Protein AF-A0A924M9N3-F1 (afdb_monomer_lite)

Secondary structure (DSSP, 8-state):
-EEEEEEEEEE-TT--SS--EEEEEEEEEEETTS-EEEEEE-TTPPP--GGGS--

Foldseek 3Di:
DFPDWDFDKAADPPDDPDDRIDRDQFIKTADPVRDIDTDGGDPPDDDDDPVVVPD

Sequence (55 aa):
KPFGKDCLNVIDLANMYSCSFIATDDVGIVYEDGSFEVWGRLDNSDIRGCSLLVL

Structure (mmCIF, N/CA/C/O backbone):
data_AF-A0A924M9N3-F1
#
_entry.id   AF-A0A924M9N3-F1
#
loop_
_atom_site.group_PDB
_atom_site.id
_atom_site.type_symbol
_atom_site.label_atom_id
_atom_site.label_alt_id
_atom_site.label_comp_id
_atom_site.label_asym_id
_atom_site.label_entity_id
_atom_site.label_seq_id
_atom_site.pdbx_PDB_ins_code
_atom_site.Cartn_x
_atom_site.Cartn_y
_atom_site.Cartn_z
_atom_site.occupancy
_atom_site.B_iso_or_equiv
_atom_site.auth_seq_id
_atom_site.auth_comp_id
_atom_site.auth_asym_id
_atom_site.auth_atom_id
_atom_site.pdbx_PDB_model_num
ATOM 1 N N . LYS A 1 1 ? -15.891 1.904 12.463 1.00 85.19 1 LYS A N 1
ATOM 2 C CA . LYS A 1 1 ? -14.999 1.367 13.528 1.00 85.19 1 LYS A CA 1
ATOM 3 C C . LYS A 1 1 ? -13.781 0.727 12.862 1.00 85.19 1 LYS A C 1
ATOM 5 O O . LYS A 1 1 ? -13.893 0.446 11.671 1.00 85.19 1 LYS A O 1
ATOM 10 N N . PRO A 1 2 ? -12.635 0.535 13.547 1.00 90.75 2 PRO A N 1
ATOM 11 C CA . PRO A 1 2 ? -11.531 -0.226 12.967 1.00 90.75 2 PRO A CA 1
ATOM 12 C C . PRO A 1 2 ? -12.002 -1.648 12.652 1.00 90.75 2 PRO A C 1
ATOM 14 O O . PRO A 1 2 ? -12.523 -2.329 13.534 1.00 90.75 2 PRO A O 1
ATOM 17 N N . PHE A 1 3 ? -11.853 -2.054 11.398 1.00 94.00 3 PHE A N 1
ATOM 18 C CA . PHE A 1 3 ? -12.084 -3.417 10.933 1.00 94.00 3 PHE A CA 1
ATOM 19 C C . PHE A 1 3 ? -10.870 -4.302 11.242 1.00 94.00 3 PHE A C 1
ATOM 21 O O . PHE A 1 3 ? -11.023 -5.423 11.717 1.00 94.00 3 PHE A O 1
ATOM 28 N N . GLY A 1 4 ? -9.659 -3.774 11.041 1.00 95.94 4 GLY A N 1
ATOM 29 C CA . GLY A 1 4 ? -8.413 -4.474 11.343 1.00 95.94 4 GLY A CA 1
ATOM 30 C C . GLY A 1 4 ? -7.205 -3.542 11.348 1.00 95.94 4 GLY A C 1
ATOM 31 O O . GLY A 1 4 ? -7.257 -2.454 10.772 1.00 95.94 4 GLY A O 1
ATOM 32 N N . LYS A 1 5 ? -6.128 -3.973 12.012 1.00 96.31 5 LYS A N 1
ATOM 33 C CA . LYS A 1 5 ? -4.825 -3.298 12.033 1.00 96.31 5 LYS A CA 1
ATOM 34 C C . LYS A 1 5 ? -3.722 -4.320 11.783 1.00 96.31 5 LYS A C 1
ATOM 36 O O . LYS A 1 5 ? -3.534 -5.194 12.623 1.00 96.31 5 LYS A O 1
ATOM 41 N N . ASP A 1 6 ? -3.015 -4.194 10.666 1.00 96.06 6 ASP A N 1
ATOM 42 C CA . ASP A 1 6 ? -1.907 -5.081 10.284 1.00 96.06 6 ASP A CA 1
ATOM 43 C C . ASP A 1 6 ? -1.077 -4.453 9.142 1.00 96.06 6 ASP A C 1
ATOM 45 O O . ASP A 1 6 ? -1.249 -3.273 8.822 1.00 96.06 6 ASP A O 1
ATOM 49 N N . CYS A 1 7 ? -0.177 -5.221 8.529 1.00 96.38 7 CYS A N 1
ATOM 50 C CA . CYS A 1 7 ? 0.590 -4.832 7.353 1.00 96.38 7 CYS A CA 1
ATOM 51 C C . CYS A 1 7 ? -0.316 -4.599 6.131 1.00 96.38 7 CYS A C 1
ATOM 53 O O . CYS A 1 7 ? -1.125 -5.452 5.749 1.00 96.38 7 CYS A O 1
ATOM 55 N N . LEU A 1 8 ? -0.159 -3.440 5.498 1.00 95.69 8 LEU A N 1
ATOM 56 C CA . LEU A 1 8 ? -0.816 -3.071 4.256 1.00 95.69 8 LEU A CA 1
ATOM 57 C C . LEU A 1 8 ? -0.085 -3.703 3.076 1.00 95.69 8 LEU A C 1
ATOM 59 O O . LEU A 1 8 ? 1.125 -3.580 2.912 1.00 95.69 8 LEU A O 1
ATOM 63 N N . ASN A 1 9 ? -0.857 -4.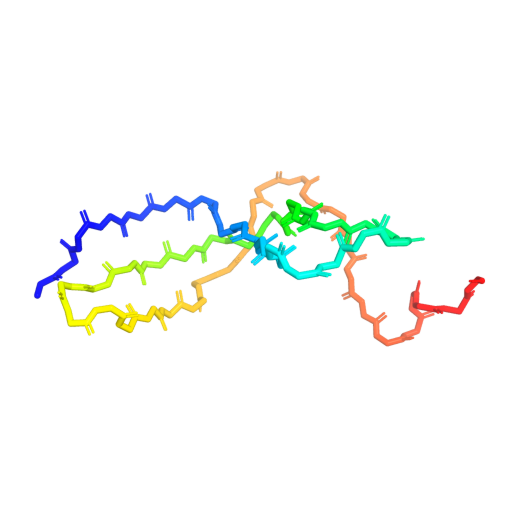348 2.212 1.00 95.69 9 ASN A N 1
ATOM 64 C CA . ASN A 1 9 ? -0.363 -4.897 0.962 1.00 95.69 9 ASN A CA 1
ATOM 65 C C . ASN A 1 9 ? -1.219 -4.360 -0.181 1.00 95.69 9 ASN A C 1
ATOM 67 O O . ASN A 1 9 ? -2.431 -4.192 -0.032 1.00 95.69 9 ASN A O 1
ATOM 71 N N . VAL A 1 10 ? -0.592 -4.105 -1.325 1.00 94.38 10 VAL A N 1
ATOM 72 C CA . VAL A 1 10 ? -1.272 -3.596 -2.519 1.00 94.38 10 VAL A 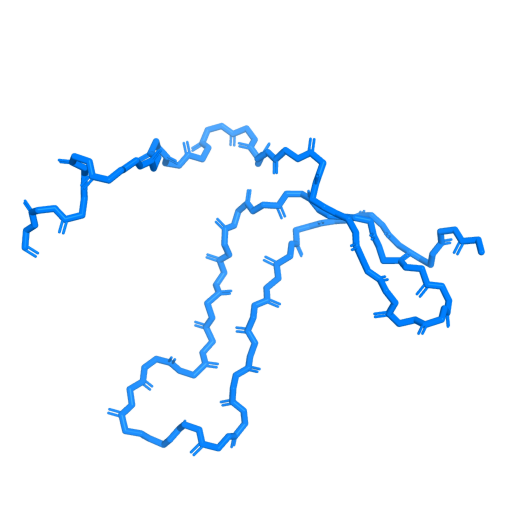CA 1
ATOM 73 C C . VAL A 1 10 ? -1.316 -4.698 -3.562 1.00 94.38 10 VAL A C 1
ATOM 75 O O . VAL A 1 10 ? -0.287 -5.295 -3.873 1.00 94.38 10 VAL A O 1
ATOM 78 N N . ILE A 1 11 ? -2.502 -4.949 -4.112 1.00 96.81 11 ILE A N 1
ATOM 79 C CA . ILE A 1 11 ? -2.694 -5.856 -5.240 1.00 96.81 11 ILE A CA 1
ATOM 80 C C . ILE A 1 11 ? -3.336 -5.108 -6.409 1.00 96.81 11 ILE A C 1
ATOM 82 O O . ILE A 1 11 ? -4.352 -4.436 -6.242 1.00 96.81 11 ILE A O 1
ATOM 86 N N . ASP A 1 12 ? -2.751 -5.247 -7.593 1.00 97.00 12 ASP A N 1
ATOM 87 C CA . ASP A 1 12 ? -3.333 -4.812 -8.858 1.00 97.00 12 ASP A CA 1
ATOM 88 C C . ASP A 1 12 ? -3.745 -6.046 -9.666 1.00 97.00 12 ASP A C 1
ATOM 90 O O . ASP A 1 12 ? -2.910 -6.774 -10.204 1.00 97.00 12 ASP A O 1
ATOM 94 N N . LEU A 1 13 ? -5.055 -6.281 -9.746 1.00 96.56 13 LEU A N 1
ATOM 95 C CA . LEU A 1 13 ? -5.631 -7.442 -10.427 1.00 96.56 13 LEU A CA 1
ATOM 96 C C . LEU A 1 13 ? -5.555 -7.356 -11.960 1.00 96.56 13 LEU A C 1
ATOM 98 O O . LEU A 1 1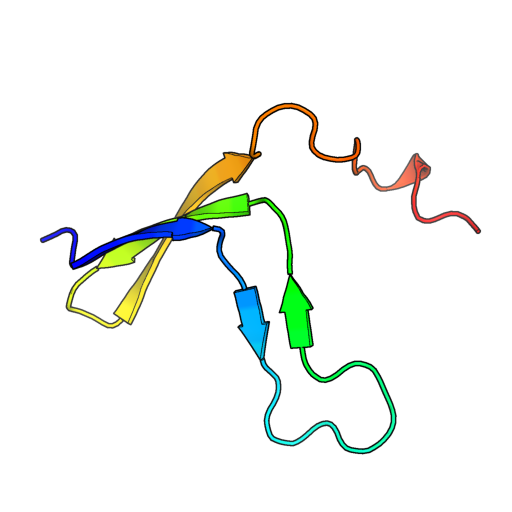3 ? -5.749 -8.370 -12.629 1.00 96.56 13 LEU A O 1
ATOM 102 N N . ALA A 1 14 ? -5.302 -6.174 -12.527 1.00 97.44 14 ALA A N 1
ATOM 103 C CA . ALA A 1 14 ? -5.185 -5.979 -13.970 1.00 97.44 14 ALA A CA 1
ATOM 104 C C . ALA A 1 14 ? -3.730 -6.052 -14.460 1.00 97.44 14 ALA A C 1
ATOM 106 O O . ALA A 1 14 ? -3.484 -6.181 -15.662 1.00 97.44 14 ALA A O 1
ATOM 107 N N . ASN A 1 15 ? -2.757 -5.986 -13.550 1.00 95.75 15 ASN A N 1
ATOM 108 C CA . ASN A 1 15 ? -1.350 -6.027 -13.905 1.00 95.75 15 ASN A CA 1
ATOM 109 C C . ASN A 1 15 ? -0.888 -7.462 -14.212 1.00 95.75 15 ASN A C 1
ATOM 111 O O . ASN A 1 15 ? -0.695 -8.283 -13.320 1.00 95.75 15 ASN A O 1
ATOM 115 N N . MET A 1 16 ? -0.692 -7.749 -15.501 1.00 94.81 16 MET A N 1
ATOM 116 C CA . MET A 1 16 ? -0.216 -9.047 -15.998 1.00 94.81 16 MET A CA 1
ATOM 117 C C . MET A 1 16 ? 1.293 -9.078 -16.273 1.00 94.81 16 MET A C 1
ATOM 119 O O . MET A 1 16 ? 1.892 -10.151 -16.325 1.00 94.81 16 MET A O 1
ATOM 123 N N . TYR A 1 17 ? 1.903 -7.916 -16.504 1.00 95.75 17 TYR A N 1
ATOM 124 C CA . TYR A 1 17 ? 3.231 -7.823 -17.115 1.00 95.75 17 TYR A CA 1
ATOM 125 C C . TYR A 1 17 ? 4.336 -7.416 -16.134 1.00 95.75 17 TYR A C 1
ATOM 127 O O . TYR A 1 17 ? 5.506 -7.414 -16.513 1.00 95.75 17 TYR A O 1
ATOM 135 N N . SER A 1 18 ? 3.998 -7.066 -14.891 1.00 94.00 18 SER A N 1
ATOM 136 C CA . SER A 1 18 ? 4.976 -6.748 -13.849 1.00 94.00 18 SER A CA 1
ATOM 137 C C . SER A 1 18 ? 4.528 -7.250 -12.470 1.00 94.00 18 SER A C 1
ATOM 139 O O . SER A 1 18 ? 3.784 -8.224 -12.364 1.00 94.00 18 SER A O 1
ATOM 141 N N . CYS A 1 19 ? 5.038 -6.641 -11.398 1.00 94.25 19 CYS A N 1
ATOM 142 C CA . CYS A 1 19 ? 4.716 -7.033 -10.034 1.00 94.25 19 CYS A CA 1
ATOM 143 C C . CYS A 1 19 ? 3.286 -6.596 -9.677 1.00 94.25 19 CYS A C 1
ATOM 145 O O . CYS A 1 19 ? 3.031 -5.412 -9.459 1.00 94.25 19 CYS A O 1
ATOM 147 N N . SER A 1 20 ? 2.359 -7.553 -9.627 1.00 96.25 20 SER A N 1
ATOM 148 C CA . SER A 1 20 ? 0.946 -7.320 -9.304 1.00 96.25 20 SER A CA 1
ATOM 149 C C . SER A 1 20 ? 0.657 -7.270 -7.806 1.00 96.25 20 SER A C 1
ATOM 151 O O . SER A 1 20 ? -0.430 -6.859 -7.417 1.00 96.25 20 SER A O 1
ATOM 153 N N . PHE A 1 21 ? 1.610 -7.668 -6.961 1.00 96.75 21 PHE A N 1
ATOM 154 C CA . PHE A 1 21 ? 1.462 -7.683 -5.510 1.00 96.75 21 PHE A CA 1
ATOM 155 C C . PHE A 1 21 ? 2.681 -7.061 -4.829 1.00 96.75 21 PHE A C 1
ATOM 157 O O . PHE A 1 21 ? 3.803 -7.530 -5.003 1.00 96.75 21 PHE A O 1
ATOM 164 N N . ILE A 1 22 ? 2.455 -6.028 -4.020 1.00 94.56 22 ILE A N 1
ATOM 165 C CA . ILE A 1 22 ? 3.495 -5.329 -3.266 1.00 94.56 22 ILE A CA 1
ATOM 166 C C . ILE A 1 22 ? 3.199 -5.480 -1.777 1.00 94.56 22 ILE A C 1
ATOM 168 O O . ILE A 1 22 ? 2.223 -4.919 -1.273 1.00 94.56 22 ILE A O 1
ATOM 172 N N . ALA A 1 23 ? 4.081 -6.192 -1.077 1.00 95.31 23 ALA A N 1
ATOM 173 C CA . ALA A 1 23 ? 4.134 -6.163 0.377 1.00 95.31 23 ALA A CA 1
ATOM 174 C C . ALA A 1 23 ? 4.911 -4.922 0.821 1.00 95.31 23 ALA A C 1
ATOM 176 O O . ALA A 1 23 ? 6.084 -4.763 0.467 1.00 95.31 23 ALA A O 1
ATOM 177 N N . THR A 1 24 ? 4.243 -3.982 1.495 1.00 93.00 24 THR A N 1
ATOM 178 C CA . THR A 1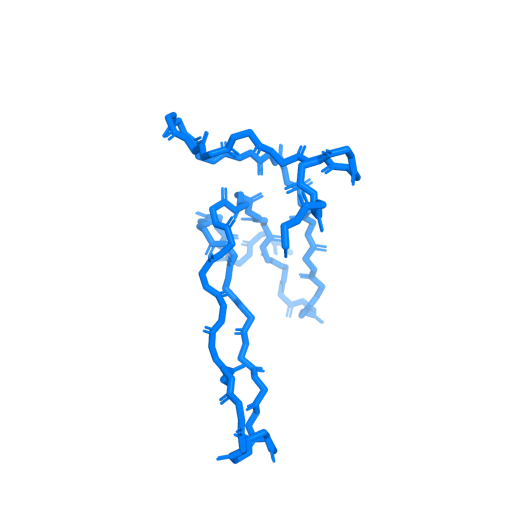 24 ? 4.837 -2.656 1.692 1.00 93.00 24 THR A CA 1
ATOM 179 C C . THR A 1 24 ? 5.646 -2.544 2.973 1.00 93.00 24 THR A C 1
ATOM 181 O O . THR A 1 24 ? 6.558 -1.726 2.989 1.00 93.00 24 THR A O 1
ATOM 184 N N . ASP A 1 25 ? 5.378 -3.368 3.988 1.00 95.31 25 ASP A N 1
ATOM 185 C CA . ASP A 1 25 ? 5.824 -3.208 5.385 1.00 95.31 25 ASP A CA 1
ATOM 186 C C . ASP A 1 25 ? 5.239 -1.974 6.092 1.00 95.31 25 ASP A C 1
ATOM 188 O O . ASP A 1 25 ? 5.733 -1.565 7.146 1.00 95.31 25 ASP A O 1
ATOM 192 N N . ASP A 1 26 ? 4.190 -1.362 5.534 1.00 95.38 26 ASP A N 1
ATOM 193 C CA . ASP A 1 26 ? 3.464 -0.280 6.199 1.00 95.38 26 ASP A CA 1
ATOM 194 C C . ASP A 1 26 ? 2.391 -0.866 7.114 1.00 95.38 26 ASP A C 1
ATOM 196 O O . ASP A 1 26 ? 1.592 -1.698 6.701 1.00 95.38 26 ASP A O 1
ATOM 200 N N . VAL A 1 27 ? 2.323 -0.405 8.358 1.00 97.00 27 VAL A N 1
ATOM 201 C CA . VAL A 1 27 ? 1.230 -0.751 9.268 1.00 97.00 27 VAL A CA 1
ATOM 202 C C . VAL A 1 27 ? 0.053 0.158 8.960 1.00 97.00 27 VAL A C 1
ATOM 204 O O . VAL A 1 27 ? 0.187 1.382 9.016 1.00 97.00 27 VAL A O 1
ATOM 207 N N . GLY A 1 28 ? -1.110 -0.425 8.694 1.00 96.81 28 GLY A N 1
ATOM 208 C CA . GLY A 1 28 ? -2.336 0.318 8.446 1.00 96.81 28 GLY A CA 1
ATOM 209 C C . GLY A 1 28 ? -3.496 -0.122 9.310 1.00 96.81 28 GLY A C 1
ATOM 210 O O . GLY A 1 28 ? -3.514 -1.222 9.861 1.00 96.81 28 GLY A O 1
ATOM 211 N N . ILE A 1 29 ? -4.477 0.766 9.416 1.00 97.50 29 ILE A N 1
ATOM 212 C CA . ILE A 1 29 ? -5.773 0.488 10.029 1.00 97.50 29 ILE A CA 1
ATOM 213 C C . ILE A 1 29 ? -6.823 0.614 8.931 1.00 97.50 29 ILE A C 1
ATOM 215 O O . ILE A 1 29 ? -6.919 1.657 8.292 1.00 97.50 29 ILE A O 1
ATOM 219 N N . VAL A 1 30 ? -7.594 -0.448 8.710 1.00 96.25 30 VAL A N 1
ATOM 220 C CA . VAL A 1 30 ? -8.712 -0.470 7.760 1.00 96.25 30 VAL A CA 1
ATOM 221 C C . VAL A 1 30 ? -10.001 -0.221 8.525 1.00 96.25 30 VAL A C 1
ATOM 223 O O . VAL A 1 30 ? -10.202 -0.766 9.613 1.00 96.25 30 VAL A O 1
ATOM 226 N N . TYR A 1 31 ? -10.886 0.581 7.954 1.00 97.31 31 TYR A N 1
ATOM 227 C CA . TYR A 1 31 ? -12.188 0.915 8.507 1.00 97.31 31 TYR A CA 1
ATOM 228 C C . TYR A 1 31 ? -13.308 0.195 7.750 1.00 97.31 31 TYR A C 1
ATOM 230 O O . TYR A 1 31 ? -13.155 -0.225 6.606 1.00 97.31 31 TYR A O 1
ATOM 238 N N . GLU A 1 32 ? -14.459 0.039 8.404 1.00 97.19 32 GLU A N 1
ATOM 239 C CA . GLU A 1 32 ? -15.630 -0.657 7.839 1.00 97.19 32 GLU A CA 1
ATOM 240 C C . GLU A 1 32 ? -16.174 -0.032 6.538 1.00 97.19 32 GLU A C 1
ATOM 242 O O . GLU A 1 32 ? -16.848 -0.716 5.775 1.00 97.19 32 GLU A O 1
ATOM 247 N N . ASP A 1 33 ? -15.895 1.247 6.273 1.00 97.00 33 ASP A N 1
ATOM 248 C CA . ASP A 1 33 ? -16.293 1.948 5.043 1.00 97.00 33 ASP A CA 1
ATOM 249 C C . ASP A 1 33 ? -15.315 1.731 3.871 1.00 97.00 33 ASP A C 1
ATOM 251 O O . ASP A 1 33 ? -15.497 2.298 2.794 1.00 97.00 33 ASP A O 1
ATOM 255 N N . GLY A 1 34 ? -14.285 0.905 4.073 1.00 93.75 34 GLY A N 1
ATOM 256 C CA . GLY A 1 34 ? -13.251 0.609 3.085 1.00 93.75 34 GLY A CA 1
ATOM 257 C C . GLY A 1 34 ? -12.127 1.643 3.026 1.00 93.75 34 GLY A C 1
ATOM 258 O O . GLY A 1 34 ? -11.177 1.453 2.267 1.00 93.75 34 GLY A O 1
ATOM 259 N N . SER A 1 35 ? -12.192 2.715 3.820 1.00 96.62 35 SER A N 1
ATOM 260 C CA . SER A 1 35 ? -11.056 3.618 3.991 1.00 96.62 35 SER A CA 1
ATOM 261 C C . SER A 1 35 ? -9.959 2.965 4.836 1.00 96.62 35 SER A C 1
ATOM 263 O O . SER A 1 35 ? -10.193 2.010 5.584 1.00 96.62 35 SER A O 1
ATOM 265 N N . PHE A 1 36 ? -8.738 3.480 4.723 1.00 96.62 36 PHE A N 1
ATOM 266 C CA . PHE A 1 36 ? -7.627 3.063 5.568 1.00 96.62 36 PHE A CA 1
ATOM 267 C C . PHE A 1 36 ? -6.725 4.250 5.902 1.00 96.62 36 PHE A C 1
ATOM 269 O O . PHE A 1 36 ? -6.689 5.245 5.177 1.00 96.62 36 PHE A O 1
ATOM 276 N N . GLU A 1 37 ? -5.972 4.128 6.989 1.00 96.81 37 GLU A N 1
ATOM 277 C CA . GLU A 1 37 ? -4.907 5.062 7.357 1.00 96.81 37 GLU A CA 1
ATOM 278 C C . GLU A 1 37 ? -3.568 4.335 7.475 1.00 96.81 37 GLU A C 1
ATOM 280 O O . GLU A 1 37 ? -3.512 3.172 7.881 1.00 96.81 37 GLU A O 1
ATOM 285 N N . VAL A 1 38 ? -2.486 5.035 7.131 1.00 96.00 38 VAL A N 1
ATOM 286 C CA . VAL A 1 38 ? -1.114 4.558 7.328 1.00 96.00 38 VAL A CA 1
ATOM 287 C C . VAL A 1 38 ? -0.636 5.033 8.695 1.00 96.00 38 VAL A C 1
ATOM 289 O O . VAL A 1 38 ? -0.601 6.232 8.964 1.00 96.00 38 VAL A O 1
ATOM 292 N N . TRP A 1 39 ? -0.271 4.089 9.560 1.00 95.62 39 TRP A N 1
ATOM 293 C CA . TRP A 1 39 ? 0.087 4.342 10.957 1.00 95.62 39 TRP A CA 1
ATOM 294 C C . TRP A 1 39 ? 1.601 4.319 11.208 1.00 95.62 39 TRP A C 1
ATOM 296 O O . TRP A 1 39 ? 2.076 4.851 12.209 1.00 95.62 39 TRP A O 1
ATOM 306 N N . GLY A 1 40 ? 2.371 3.707 10.311 1.00 92.62 40 GLY A N 1
ATOM 307 C CA . GLY A 1 40 ? 3.819 3.593 10.439 1.00 92.62 40 GLY A CA 1
ATOM 308 C C . GLY A 1 40 ? 4.367 2.429 9.626 1.00 92.62 40 GLY A C 1
ATOM 309 O O . GLY A 1 40 ? 3.748 2.004 8.656 1.00 92.62 40 GLY A O 1
ATOM 310 N N . ARG A 1 41 ? 5.523 1.910 10.038 1.00 94.12 41 ARG A N 1
ATOM 311 C CA . ARG A 1 41 ? 6.231 0.802 9.385 1.00 94.12 41 ARG A CA 1
ATOM 312 C C . ARG A 1 41 ? 6.436 -0.337 10.381 1.00 94.12 41 ARG A C 1
ATOM 314 O O . ARG A 1 41 ? 6.459 -0.084 11.585 1.00 94.12 41 ARG A O 1
ATOM 321 N N . LEU A 1 42 ? 6.595 -1.563 9.893 1.00 95.19 42 LEU A N 1
ATOM 322 C CA . LEU A 1 42 ? 7.021 -2.688 10.727 1.00 95.19 42 LEU A CA 1
ATOM 323 C C . LEU A 1 42 ? 8.447 -2.475 11.261 1.00 95.19 42 LEU A C 1
ATOM 325 O O . LEU A 1 42 ? 9.273 -1.796 10.637 1.00 95.19 42 LEU A O 1
ATOM 329 N N . ASP A 1 43 ? 8.739 -3.093 12.404 1.00 92.88 43 ASP A N 1
ATOM 330 C CA . ASP A 1 43 ? 10.087 -3.118 12.971 1.00 92.88 43 ASP A CA 1
ATOM 331 C C . ASP A 1 43 ? 11.063 -3.807 12.010 1.00 92.88 43 ASP A C 1
ATOM 333 O O . ASP A 1 43 ? 10.734 -4.814 11.385 1.00 92.88 43 ASP A O 1
ATOM 337 N N . ASN A 1 44 ? 12.287 -3.278 11.918 1.00 90.31 44 ASN A N 1
ATOM 338 C CA . ASN A 1 44 ? 13.327 -3.739 10.986 1.00 90.31 44 ASN A CA 1
ATOM 339 C C . ASN A 1 44 ? 12.929 -3.687 9.498 1.00 90.31 44 ASN A C 1
ATOM 341 O O . ASN A 1 44 ? 13.561 -4.352 8.681 1.00 90.31 44 ASN A O 1
ATOM 345 N N . SER A 1 45 ? 11.907 -2.906 9.137 1.00 89.75 45 SER A N 1
ATOM 346 C CA . SER A 1 45 ? 11.600 -2.626 7.733 1.00 89.75 45 SER A CA 1
ATOM 347 C C . SER A 1 45 ? 12.718 -1.827 7.060 1.00 89.75 45 SER A C 1
ATOM 349 O O . SER A 1 45 ? 13.410 -1.022 7.695 1.00 89.75 45 SER A O 1
ATOM 351 N N . ASP A 1 46 ? 12.869 -2.022 5.749 1.00 86.00 46 ASP A N 1
ATOM 352 C CA . ASP A 1 46 ? 13.838 -1.263 4.966 1.00 86.00 46 ASP A CA 1
ATOM 353 C C . ASP A 1 46 ? 13.549 0.240 5.039 1.00 86.00 46 ASP A C 1
ATOM 355 O O . ASP A 1 46 ? 12.394 0.693 4.951 1.00 86.00 46 ASP A O 1
ATOM 359 N N . ILE A 1 47 ? 14.623 1.026 5.136 1.00 82.31 47 ILE A N 1
ATOM 360 C CA . ILE A 1 47 ? 14.552 2.480 5.023 1.00 82.31 47 ILE A CA 1
ATOM 361 C C . ILE A 1 47 ? 14.138 2.812 3.589 1.00 82.31 47 ILE A C 1
ATOM 363 O O . ILE A 1 47 ? 14.780 2.395 2.628 1.00 82.31 47 ILE A O 1
ATOM 367 N N . ARG A 1 48 ? 13.067 3.594 3.441 1.00 74.69 48 ARG A N 1
ATOM 368 C CA . ARG A 1 48 ? 12.588 4.092 2.148 1.00 74.69 48 ARG A CA 1
ATOM 369 C C . ARG A 1 48 ? 12.655 5.614 2.123 1.00 74.69 48 ARG A C 1
ATOM 371 O O . ARG A 1 48 ? 12.412 6.279 3.124 1.00 74.69 48 ARG A O 1
ATOM 378 N N . GLY A 1 49 ? 12.989 6.168 0.966 1.00 72.56 49 GLY A N 1
ATOM 379 C CA . GLY A 1 49 ? 13.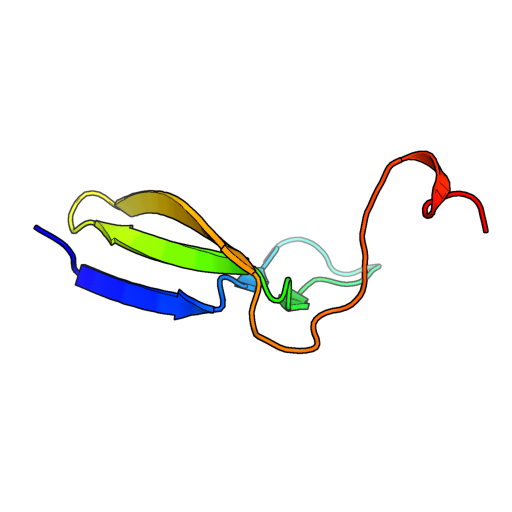075 7.606 0.734 1.00 72.56 49 GLY A CA 1
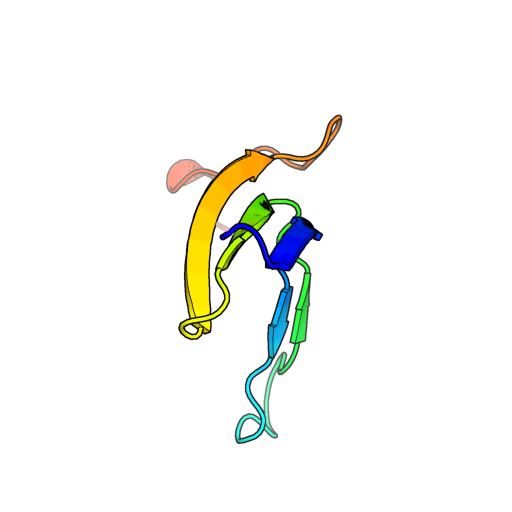ATOM 380 C C . GLY A 1 49 ? 13.427 7.878 -0.720 1.00 72.56 49 GLY A C 1
ATOM 381 O O . GLY A 1 49 ? 14.001 7.016 -1.380 1.00 72.56 49 GLY A O 1
ATOM 382 N N . CYS A 1 50 ? 13.098 9.063 -1.235 1.00 69.94 50 CYS A N 1
ATOM 383 C CA . CYS A 1 50 ? 13.308 9.381 -2.652 1.00 69.94 50 CYS A CA 1
ATOM 384 C C . CYS A 1 50 ? 14.772 9.198 -3.094 1.00 69.94 50 CYS A C 1
ATOM 386 O O . CYS A 1 50 ? 15.023 8.762 -4.210 1.00 69.94 50 CYS A O 1
ATOM 388 N N . SER A 1 51 ? 15.734 9.451 -2.202 1.00 70.88 51 SER A N 1
ATOM 389 C CA . SER A 1 51 ? 17.168 9.244 -2.458 1.00 70.88 51 SER A CA 1
ATOM 390 C C . SER A 1 51 ? 17.589 7.772 -2.553 1.00 70.88 51 SER A C 1
ATOM 392 O O . SER A 1 51 ? 18.698 7.488 -2.986 1.00 70.88 51 SER A O 1
ATOM 394 N N . LEU A 1 52 ? 16.727 6.845 -2.133 1.00 63.94 52 LEU A N 1
ATOM 395 C CA . LEU A 1 52 ? 16.956 5.398 -2.145 1.00 63.94 52 LEU A CA 1
ATOM 396 C C . LEU A 1 52 ? 16.253 4.708 -3.325 1.00 63.94 52 LEU A C 1
ATOM 398 O O . LEU A 1 52 ? 16.424 3.512 -3.516 1.00 63.94 52 LEU A O 1
ATOM 402 N N . LEU A 1 53 ? 15.493 5.459 -4.132 1.00 61.22 53 LEU A N 1
ATOM 403 C CA . LEU A 1 53 ? 14.886 4.983 -5.383 1.00 61.22 53 LEU A CA 1
ATOM 404 C C . LEU A 1 53 ? 15.843 5.108 -6.585 1.00 61.22 53 LEU A C 1
ATOM 406 O O . LEU A 1 53 ? 15.422 4.941 -7.725 1.00 61.22 53 LEU A O 1
ATOM 410 N N . VAL A 1 54 ? 17.111 5.456 -6.338 1.00 49.03 54 VAL A N 1
ATOM 411 C CA . VAL A 1 54 ? 18.143 5.670 -7.362 1.00 49.03 54 VAL A CA 1
ATOM 412 C C . VAL A 1 54 ? 18.996 4.410 -7.494 1.00 49.03 54 VAL A C 1
ATOM 414 O O . VAL A 1 54 ? 20.139 4.389 -7.046 1.00 49.03 54 VAL A O 1
ATOM 417 N N . LEU A 1 55 ? 18.434 3.356 -8.081 1.00 50.66 55 LEU A N 1
ATOM 418 C CA . LEU A 1 55 ? 19.185 2.243 -8.668 1.00 50.66 55 LEU A CA 1
ATOM 419 C C . LEU A 1 55 ? 18.469 1.770 -9.933 1.00 50.66 55 LEU A C 1
ATOM 421 O O . LEU A 1 55 ? 17.244 1.533 -9.854 1.00 50.66 55 LEU A O 1
#

pLDDT: mean 90.18, std 11.7, range [49.03, 97.5]

Radius of gyration: 13.5 Å; chains: 1; bounding box: 36×18×31 Å